Protein AF-A0A924W084-F1 (afdb_monomer_lite)

Sequence (71 aa):
MDTETAHQIDRLARHALGQLNDVLLVARASCPEDEFVGLKSSVGRIMGAIVTDVLQPLYARHPDIIPTELK

pLDDT: mean 95.02, std 6.29, range [60.5, 98.56]

Foldseek 3Di:
DDPVVLLVLVVVLVVVLVVLVVVLVVCVVPHDPVVSVVSCVVSVVVNVCSVPVPVVVSCVVVVVSPDPVRD

Radius of gyration: 14.62 Å; chains: 1; bounding box: 36×18×36 Å

Structure (mmCIF, N/CA/C/O backbone):
data_AF-A0A924W084-F1
#
_entry.id   AF-A0A924W084-F1
#
loop_
_atom_site.group_PDB
_atom_site.id
_atom_site.type_symbol
_atom_site.label_atom_id
_atom_site.label_alt_id
_atom_site.label_comp_id
_atom_site.label_asym_id
_atom_site.label_entity_id
_atom_site.label_seq_id
_atom_site.pdbx_PDB_ins_code
_atom_site.Cartn_x
_atom_site.Cartn_y
_atom_site.Cartn_z
_atom_site.occupancy
_atom_site.B_iso_or_equiv
_atom_site.auth_seq_id
_atom_site.auth_comp_id
_atom_site.auth_asym_id
_atom_site.auth_atom_id
_atom_site.pdbx_PDB_model_num
ATOM 1 N N . MET A 1 1 ? 11.958 3.217 -18.416 1.00 87.81 1 MET A N 1
ATOM 2 C CA . MET A 1 1 ? 12.150 3.930 -17.141 1.00 87.81 1 MET A CA 1
ATOM 3 C C . MET A 1 1 ? 13.560 3.631 -16.692 1.00 87.81 1 MET A C 1
ATOM 5 O O . MET A 1 1 ? 13.963 2.483 -16.824 1.00 87.81 1 MET A O 1
ATOM 9 N N . ASP A 1 2 ? 14.321 4.636 -16.283 1.00 94.62 2 ASP A N 1
ATOM 10 C CA . ASP A 1 2 ? 15.656 4.422 -15.720 1.00 94.62 2 ASP A CA 1
ATOM 11 C C . ASP A 1 2 ? 15.581 3.979 -14.249 1.00 94.62 2 ASP A C 1
ATOM 13 O O . ASP A 1 2 ? 14.528 4.041 -13.606 1.00 94.62 2 ASP A O 1
ATOM 17 N N . 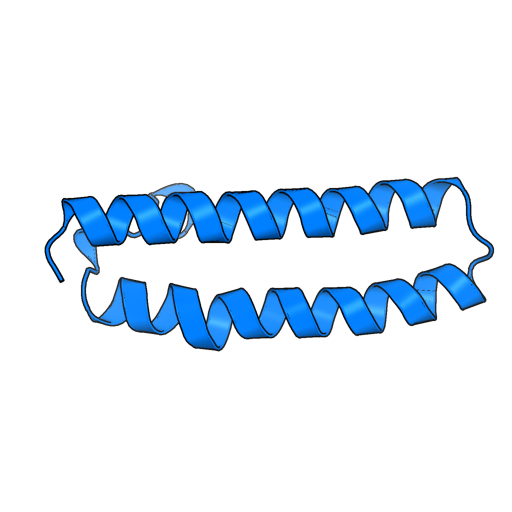THR A 1 3 ? 16.706 3.489 -13.730 1.00 92.62 3 THR A N 1
ATOM 18 C CA . THR A 1 3 ? 16.814 2.962 -12.364 1.00 92.62 3 THR A CA 1
ATOM 19 C C . THR A 1 3 ? 16.548 4.032 -11.301 1.00 92.62 3 THR A C 1
ATOM 21 O O . THR A 1 3 ? 15.934 3.735 -10.279 1.00 92.62 3 THR A O 1
ATOM 24 N N . GLU A 1 4 ? 16.941 5.287 -11.537 1.00 95.62 4 GLU A N 1
ATOM 25 C CA . GLU A 1 4 ? 16.693 6.391 -10.599 1.00 95.62 4 GLU A CA 1
ATOM 26 C C . GLU A 1 4 ? 15.192 6.666 -10.440 1.00 95.62 4 GLU A C 1
ATOM 28 O O . GLU A 1 4 ? 14.670 6.695 -9.321 1.00 95.62 4 GLU A O 1
ATOM 33 N N . THR A 1 5 ? 14.471 6.769 -11.558 1.00 97.06 5 THR A N 1
ATOM 34 C CA . THR A 1 5 ? 13.013 6.914 -11.563 1.00 97.06 5 THR A CA 1
ATOM 35 C C . THR A 1 5 ? 12.347 5.712 -10.892 1.00 97.06 5 THR A C 1
ATOM 37 O O . THR A 1 5 ? 11.411 5.881 -10.108 1.00 97.06 5 THR A O 1
ATOM 40 N N . ALA A 1 6 ? 12.845 4.495 -11.137 1.00 96.81 6 ALA A N 1
ATOM 41 C CA . ALA A 1 6 ? 12.325 3.285 -10.510 1.00 96.81 6 ALA A CA 1
ATOM 42 C C . ALA A 1 6 ? 12.466 3.319 -8.975 1.00 96.81 6 ALA A C 1
ATOM 44 O O . ALA A 1 6 ? 11.493 3.059 -8.266 1.00 96.81 6 ALA A O 1
ATOM 45 N N . HIS A 1 7 ? 13.628 3.725 -8.454 1.00 96.25 7 HIS A N 1
ATOM 46 C CA . HIS A 1 7 ? 13.837 3.925 -7.016 1.00 96.25 7 HIS A CA 1
ATOM 47 C C . HIS A 1 7 ? 12.919 4.997 -6.428 1.00 96.25 7 HIS A C 1
ATOM 49 O O . HIS A 1 7 ? 12.418 4.847 -5.311 1.00 96.25 7 HIS A O 1
ATOM 55 N N . GLN A 1 8 ? 12.682 6.087 -7.160 1.00 97.12 8 GLN A N 1
ATOM 56 C CA . GLN A 1 8 ? 11.778 7.131 -6.696 1.00 97.12 8 GLN A CA 1
ATOM 57 C C . GLN A 1 8 ? 10.336 6.623 -6.584 1.00 97.12 8 GLN A C 1
ATOM 59 O O . GLN A 1 8 ? 9.678 6.910 -5.581 1.00 97.12 8 GLN A O 1
ATOM 64 N N . ILE A 1 9 ? 9.853 5.851 -7.564 1.00 97.56 9 ILE A N 1
ATOM 65 C CA . ILE A 1 9 ? 8.519 5.238 -7.506 1.00 97.56 9 ILE A CA 1
ATOM 66 C C . ILE A 1 9 ? 8.428 4.246 -6.343 1.00 97.56 9 ILE A C 1
ATOM 68 O O . ILE A 1 9 ? 7.462 4.314 -5.586 1.00 97.56 9 ILE A O 1
ATOM 72 N N . ASP A 1 10 ? 9.428 3.377 -6.156 1.00 96.44 10 ASP A N 1
ATOM 73 C CA . ASP A 1 10 ? 9.469 2.429 -5.033 1.00 96.44 10 ASP A CA 1
ATOM 74 C C . ASP A 1 10 ? 9.342 3.149 -3.682 1.00 96.44 10 ASP A C 1
ATOM 76 O O . ASP A 1 10 ? 8.463 2.833 -2.875 1.00 96.44 10 ASP A O 1
ATOM 80 N N . ARG A 1 11 ? 10.159 4.188 -3.468 1.00 96.44 11 ARG A N 1
ATOM 81 C CA . ARG A 1 11 ? 10.140 4.989 -2.239 1.00 96.44 11 ARG A CA 1
ATOM 82 C C . ARG A 1 11 ? 8.777 5.635 -1.996 1.00 96.44 11 ARG A C 1
ATOM 84 O O . ARG A 1 11 ? 8.285 5.608 -0.870 1.00 96.44 11 ARG A O 1
ATOM 91 N N . LEU A 1 12 ? 8.167 6.216 -3.030 1.00 98.19 12 LEU A N 1
ATOM 92 C CA . LEU A 1 12 ? 6.856 6.863 -2.923 1.00 98.19 12 LEU A CA 1
ATOM 93 C C . LEU A 1 12 ? 5.741 5.851 -2.632 1.00 98.19 12 LEU A C 1
ATOM 95 O O . LEU A 1 12 ? 4.913 6.093 -1.756 1.00 98.19 12 LEU A O 1
ATOM 99 N N . ALA A 1 13 ? 5.744 4.704 -3.311 1.00 97.69 13 ALA A N 1
ATOM 100 C CA . ALA A 1 13 ? 4.771 3.640 -3.080 1.00 97.69 13 ALA A CA 1
ATOM 101 C C . ALA A 1 13 ? 4.873 3.082 -1.651 1.00 97.69 13 ALA A C 1
ATOM 103 O O . ALA A 1 13 ? 3.860 2.926 -0.972 1.00 97.69 13 ALA A O 1
ATOM 104 N N . ARG A 1 14 ? 6.092 2.857 -1.147 1.00 96.06 14 ARG A N 1
ATOM 105 C CA . ARG A 1 14 ? 6.323 2.426 0.242 1.00 96.06 14 ARG A CA 1
ATOM 106 C C . ARG A 1 14 ? 5.909 3.476 1.262 1.00 96.06 14 ARG A C 1
ATOM 108 O O . ARG A 1 14 ? 5.313 3.126 2.276 1.00 96.06 14 ARG A O 1
ATOM 115 N N . HIS A 1 15 ? 6.187 4.749 0.991 1.00 97.94 15 HIS A N 1
ATOM 116 C CA . HIS A 1 15 ? 5.728 5.836 1.849 1.00 97.94 15 HIS A CA 1
ATOM 117 C C . HIS A 1 15 ? 4.197 5.857 1.945 1.00 97.94 15 HIS A C 1
ATOM 119 O O . HIS A 1 15 ? 3.659 5.906 3.048 1.00 97.94 15 HIS A O 1
ATOM 125 N N . ALA A 1 16 ? 3.498 5.714 0.814 1.00 98.38 16 ALA A N 1
ATOM 126 C CA . ALA A 1 16 ? 2.040 5.624 0.790 1.00 98.38 16 ALA A CA 1
ATOM 127 C C . ALA A 1 16 ? 1.515 4.407 1.574 1.00 98.38 16 ALA A C 1
ATOM 129 O O . ALA A 1 16 ? 0.565 4.540 2.343 1.00 98.38 16 ALA A O 1
ATOM 130 N N . LEU A 1 17 ? 2.153 3.235 1.445 1.00 98.25 17 LEU A N 1
ATOM 131 C CA . LEU A 1 17 ? 1.819 2.053 2.254 1.00 98.25 17 LEU A CA 1
ATOM 132 C C . LEU A 1 17 ? 1.983 2.318 3.759 1.00 98.25 17 LEU A C 1
ATOM 134 O O . LEU A 1 17 ? 1.132 1.902 4.543 1.00 98.25 17 LEU A O 1
ATOM 138 N N . GLY A 1 18 ? 3.039 3.035 4.157 1.00 98.06 18 GLY A N 1
ATOM 139 C CA . GLY A 1 18 ? 3.251 3.464 5.541 1.00 98.06 18 GLY A CA 1
ATOM 140 C C . GLY A 1 18 ? 2.1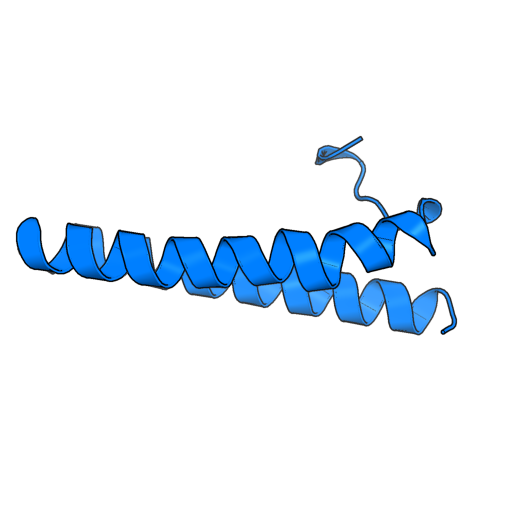26 4.369 6.048 1.00 98.06 18 GLY A C 1
ATOM 141 O O . GLY A 1 18 ? 1.526 4.078 7.077 1.00 98.06 18 GLY A O 1
ATOM 142 N N . GLN A 1 19 ? 1.758 5.399 5.281 1.00 98.56 19 GLN A N 1
ATOM 143 C CA . GLN A 1 19 ? 0.665 6.307 5.652 1.00 98.56 19 GLN A CA 1
ATOM 144 C C . GLN A 1 19 ? -0.689 5.588 5.754 1.00 98.56 19 GLN A C 1
ATOM 146 O O . GLN A 1 19 ? -1.474 5.863 6.659 1.00 98.56 19 GLN A O 1
ATOM 151 N N . LEU A 1 20 ? -0.966 4.638 4.856 1.00 98.50 20 LEU A N 1
ATOM 152 C CA . LEU A 1 20 ? -2.176 3.812 4.919 1.00 98.50 20 LEU A CA 1
ATOM 153 C C . LEU A 1 20 ? -2.194 2.915 6.163 1.00 98.50 20 LEU A C 1
ATOM 155 O O . LEU A 1 20 ? -3.244 2.739 6.780 1.00 98.50 20 LEU A O 1
ATOM 159 N N . ASN A 1 21 ? -1.042 2.380 6.567 1.00 98.19 21 ASN A N 1
ATOM 160 C CA . ASN A 1 21 ? -0.927 1.654 7.825 1.00 98.19 21 ASN A CA 1
ATOM 161 C C . ASN A 1 21 ? -1.190 2.567 9.035 1.00 98.19 21 ASN A C 1
ATOM 163 O O . ASN A 1 21 ? -1.926 2.176 9.940 1.00 98.19 21 ASN A O 1
ATOM 167 N N . ASP A 1 22 ? -0.667 3.793 9.032 1.00 98.31 22 ASP A N 1
ATOM 168 C CA . ASP A 1 22 ? -0.897 4.758 10.113 1.00 98.31 22 ASP A CA 1
ATOM 169 C C . ASP A 1 22 ? -2.383 5.117 10.259 1.00 98.31 22 ASP A C 1
ATOM 171 O O . ASP A 1 22 ? -2.890 5.191 11.380 1.00 98.31 22 ASP A O 1
ATOM 175 N N . VAL A 1 23 ? -3.121 5.233 9.147 1.00 97.44 23 VAL A N 1
ATOM 176 C CA . VAL A 1 23 ? -4.588 5.395 9.166 1.00 97.44 23 VAL A CA 1
ATOM 177 C C . VAL A 1 23 ? -5.262 4.258 9.941 1.00 97.44 23 VAL A C 1
ATOM 179 O O . VAL A 1 23 ? -6.155 4.507 10.753 1.00 97.44 23 VAL A O 1
ATOM 182 N N . LEU A 1 24 ? -4.824 3.010 9.743 1.00 98.00 24 LEU A N 1
ATOM 183 C CA . LEU A 1 24 ? -5.372 1.863 10.472 1.00 98.00 24 LEU A CA 1
ATOM 184 C C . LEU A 1 24 ? -5.003 1.872 11.953 1.00 98.00 24 LEU A C 1
ATOM 186 O O . LEU A 1 24 ? -5.829 1.481 12.775 1.00 98.00 24 LEU A O 1
ATOM 190 N N . LEU A 1 25 ? -3.799 2.324 12.307 1.00 97.81 25 LEU A N 1
ATOM 191 C CA . LEU A 1 25 ? -3.395 2.462 13.707 1.00 97.81 25 LEU A CA 1
ATOM 192 C C . LEU A 1 25 ? -4.246 3.509 14.435 1.00 97.81 25 LEU A C 1
ATOM 194 O O . LEU A 1 25 ? -4.712 3.245 15.544 1.00 97.81 25 LEU A O 1
ATOM 198 N N . VAL A 1 26 ? -4.505 4.654 13.796 1.00 97.75 26 VAL A N 1
ATOM 199 C CA . VAL A 1 26 ? -5.374 5.707 14.345 1.00 97.75 26 VAL A CA 1
ATOM 200 C C . VAL A 1 26 ? -6.803 5.198 14.525 1.00 97.75 26 VAL A C 1
ATOM 202 O O . VAL A 1 26 ? -7.376 5.350 15.606 1.00 97.75 26 VAL A O 1
ATOM 205 N N . ALA A 1 27 ? -7.364 4.556 13.497 1.00 97.00 27 ALA A N 1
ATOM 206 C CA . ALA A 1 27 ? -8.728 4.038 13.543 1.00 97.00 27 ALA A CA 1
ATOM 207 C C . ALA A 1 27 ? -8.893 2.945 14.604 1.00 97.00 27 ALA A C 1
ATOM 209 O O . ALA A 1 27 ? -9.847 2.975 15.372 1.00 97.00 27 ALA A O 1
ATOM 210 N N . ARG A 1 28 ? -7.926 2.029 14.726 1.00 96.50 28 ARG A N 1
ATOM 211 C CA . ARG A 1 28 ? -7.942 0.993 15.768 1.00 96.50 28 ARG A CA 1
ATOM 212 C C . ARG A 1 28 ? -7.961 1.577 17.182 1.00 96.50 28 ARG A C 1
ATOM 214 O O . ARG A 1 28 ? -8.514 0.961 18.084 1.00 96.50 28 ARG A O 1
ATOM 221 N N . ALA A 1 29 ? -7.313 2.723 17.386 1.00 96.31 29 ALA A N 1
ATOM 222 C CA . ALA A 1 29 ? -7.238 3.371 18.691 1.00 96.31 29 ALA A CA 1
ATOM 223 C C . ALA A 1 29 ? -8.481 4.212 19.032 1.00 96.31 29 ALA A C 1
ATOM 225 O O . ALA A 1 29 ? -8.715 4.473 20.210 1.00 96.31 29 ALA A O 1
ATOM 226 N N . SER A 1 30 ? -9.246 4.654 18.027 1.00 93.94 30 SER A N 1
ATOM 227 C CA . SER A 1 30 ? -10.247 5.723 18.195 1.00 93.94 30 SER A CA 1
ATOM 228 C C . SER A 1 30 ? -11.667 5.349 17.762 1.00 93.94 30 SER A C 1
ATOM 230 O O . SER A 1 30 ? -12.609 6.025 18.170 1.00 93.94 30 SER A O 1
ATOM 232 N N . CYS A 1 31 ? -11.837 4.307 16.946 1.00 94.38 31 CYS A N 1
ATOM 233 C CA . CYS A 1 31 ? -13.127 3.921 16.378 1.00 94.38 31 CYS A CA 1
ATOM 234 C C . CYS A 1 31 ? -13.708 2.670 17.062 1.00 94.38 31 CYS A C 1
ATOM 236 O O . CYS A 1 31 ? -12.955 1.823 17.555 1.00 94.38 31 CYS A O 1
ATOM 238 N N . PRO A 1 32 ? -15.042 2.506 17.047 1.00 97.19 32 PRO A N 1
ATOM 239 C CA . PRO A 1 32 ? -15.693 1.227 17.313 1.00 97.19 32 PRO A CA 1
ATOM 240 C C . PRO A 1 32 ? -15.186 0.105 16.390 1.00 97.19 32 PRO A C 1
ATOM 242 O O . PRO A 1 32 ? -14.738 0.347 15.267 1.00 97.19 32 PRO A O 1
ATOM 245 N N . GLU A 1 33 ? -15.270 -1.142 16.860 1.00 94.94 33 GLU A N 1
ATOM 246 C CA . GLU A 1 33 ? -14.717 -2.308 16.152 1.00 94.94 33 GLU A CA 1
ATOM 247 C C . GLU A 1 33 ? -15.339 -2.513 14.759 1.00 94.94 33 GLU A C 1
ATOM 249 O O . GLU A 1 33 ? -14.633 -2.838 13.808 1.00 94.94 33 GLU A O 1
ATOM 254 N N . ASP A 1 34 ? -16.645 -2.302 14.608 1.00 94.56 34 ASP A N 1
ATOM 255 C CA . ASP A 1 34 ? -17.357 -2.455 13.335 1.00 94.56 34 ASP A CA 1
ATOM 256 C C . ASP A 1 34 ? -16.908 -1.424 12.287 1.00 94.56 34 ASP A C 1
ATOM 258 O O . ASP A 1 34 ? -16.652 -1.778 11.130 1.00 94.56 34 ASP A O 1
ATOM 262 N N . GLU A 1 35 ? -16.722 -0.170 12.701 1.00 94.94 35 GLU A N 1
ATOM 263 C CA . GLU A 1 35 ? -16.154 0.884 11.860 1.00 94.94 35 GLU A CA 1
ATOM 264 C C . GLU A 1 35 ? -14.701 0.564 11.471 1.00 94.94 35 GLU A C 1
ATOM 266 O O . GLU A 1 35 ? -14.328 0.644 10.293 1.00 94.94 35 GLU A O 1
ATOM 271 N N . PHE A 1 36 ? -13.887 0.115 12.435 1.00 97.44 36 PHE A N 1
ATOM 272 C CA . PHE A 1 36 ? -12.503 -0.278 12.182 1.00 97.44 36 PHE A CA 1
ATOM 273 C C . PHE A 1 36 ? -12.403 -1.437 11.181 1.00 97.44 36 PHE A C 1
ATOM 275 O O . PHE A 1 36 ? -11.592 -1.380 10.253 1.00 97.44 36 PHE A O 1
ATOM 282 N N . VAL A 1 37 ? -13.236 -2.473 11.312 1.00 97.31 37 VAL A N 1
ATOM 283 C CA . VAL A 1 37 ? -13.253 -3.625 10.394 1.00 97.31 37 VAL A CA 1
ATOM 284 C C . VAL A 1 37 ? -13.600 -3.195 8.964 1.00 97.31 37 VAL A C 1
ATOM 286 O O . VAL A 1 37 ? -12.953 -3.647 8.005 1.00 97.31 37 VAL A O 1
ATOM 289 N N . GLY A 1 38 ? -14.573 -2.293 8.80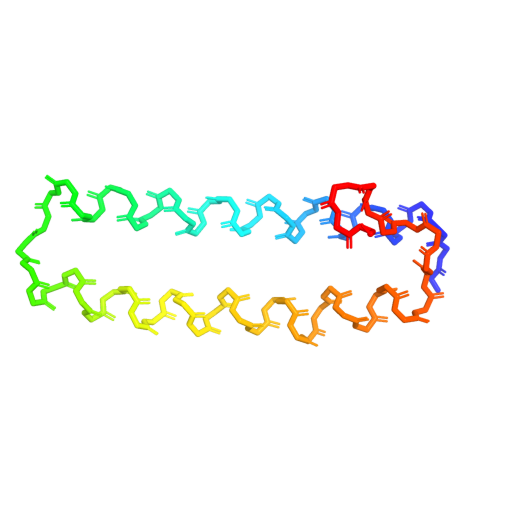2 1.00 96.81 38 GLY A N 1
ATOM 290 C CA . GLY A 1 38 ? -14.934 -1.727 7.501 1.00 96.81 38 GLY A CA 1
ATOM 291 C C . GLY A 1 38 ? -13.787 -0.934 6.865 1.00 96.81 38 GLY A C 1
ATOM 292 O O . GLY A 1 38 ? -13.448 -1.141 5.689 1.00 96.8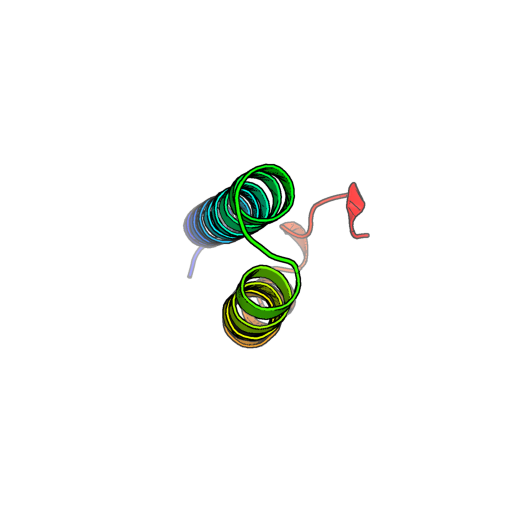1 38 GLY A O 1
ATOM 293 N N . LEU A 1 39 ? -13.129 -0.078 7.652 1.00 97.00 39 LEU A N 1
ATOM 294 C CA . LEU A 1 39 ? -11.994 0.718 7.188 1.00 97.00 39 LEU A CA 1
ATOM 295 C C . LEU A 1 39 ? -10.786 -0.161 6.843 1.00 97.00 39 LEU A C 1
ATOM 297 O O . LEU A 1 39 ? -10.230 -0.036 5.751 1.00 97.00 39 LEU A O 1
ATOM 301 N N . LYS A 1 40 ? -10.434 -1.111 7.717 1.00 97.88 40 LYS A N 1
ATOM 302 C CA . LYS A 1 40 ? -9.365 -2.098 7.504 1.00 97.88 40 LYS A CA 1
ATOM 303 C C . LYS A 1 40 ? -9.538 -2.846 6.189 1.00 97.88 40 LYS A C 1
ATOM 305 O O . LYS A 1 40 ? -8.579 -2.995 5.435 1.00 97.88 40 LYS A O 1
ATOM 310 N N . SER A 1 41 ? -10.760 -3.273 5.883 1.00 97.94 41 SER A N 1
ATOM 311 C CA . SER A 1 41 ? -11.064 -3.992 4.642 1.00 97.94 41 SER A CA 1
ATOM 312 C C . SER A 1 41 ? -10.894 -3.118 3.395 1.00 97.94 41 SER A C 1
ATOM 314 O O . SER A 1 41 ? -10.517 -3.609 2.332 1.00 97.94 41 SER A O 1
ATOM 316 N N . SER A 1 42 ? -11.184 -1.822 3.492 1.00 97.94 42 SER A N 1
ATOM 317 C CA . SER A 1 42 ? -11.041 -0.875 2.377 1.00 97.94 42 SER A CA 1
ATOM 318 C C . SER A 1 42 ? -9.585 -0.476 2.154 1.00 97.94 42 SER A C 1
ATOM 320 O O . SER A 1 42 ? -9.080 -0.595 1.040 1.00 97.94 42 SER A O 1
ATOM 322 N N . VAL A 1 43 ? -8.881 -0.099 3.222 1.00 98.19 43 VAL A N 1
ATOM 323 C CA . VAL A 1 43 ? -7.455 0.248 3.174 1.00 98.19 43 VAL A CA 1
ATOM 324 C C . VAL A 1 43 ? -6.612 -0.949 2.739 1.00 98.19 43 VAL A C 1
ATOM 326 O O . VAL A 1 43 ? -5.748 -0.799 1.880 1.00 98.19 43 VAL A O 1
ATOM 329 N N . GLY A 1 44 ? -6.905 -2.154 3.240 1.00 98.19 44 GLY A N 1
ATOM 330 C CA . GLY A 1 44 ? -6.195 -3.371 2.844 1.00 98.19 44 GLY A CA 1
ATOM 331 C C . GLY A 1 44 ? -6.284 -3.661 1.342 1.00 98.19 44 GLY A C 1
ATOM 332 O O . GLY A 1 44 ? -5.290 -4.059 0.740 1.00 98.19 44 GLY A O 1
ATOM 333 N N . ARG A 1 45 ? -7.434 -3.390 0.706 1.00 98.50 45 ARG A N 1
ATOM 334 C CA . ARG A 1 45 ? -7.591 -3.509 -0.757 1.00 98.50 45 ARG A CA 1
ATOM 335 C C . ARG A 1 45 ? -6.717 -2.507 -1.513 1.00 98.50 45 ARG A C 1
ATOM 337 O O . ARG A 1 45 ? -6.083 -2.885 -2.492 1.00 98.50 45 ARG A O 1
ATOM 344 N N . ILE A 1 46 ? -6.646 -1.262 -1.043 1.00 98.50 46 ILE A N 1
ATOM 345 C CA . ILE A 1 46 ? -5.805 -0.216 -1.648 1.00 98.50 46 ILE A CA 1
ATOM 346 C C . ILE A 1 46 ? -4.323 -0.579 -1.514 1.00 98.50 46 ILE A C 1
ATOM 348 O O . ILE A 1 46 ? -3.586 -0.541 -2.496 1.00 98.50 46 ILE A O 1
ATOM 352 N N . MET A 1 47 ? -3.891 -0.976 -0.314 1.00 98.56 47 MET A N 1
ATOM 353 C CA . MET A 1 47 ? -2.517 -1.420 -0.073 1.00 98.56 47 MET A CA 1
ATOM 354 C C . MET A 1 47 ? -2.158 -2.624 -0.951 1.00 98.56 47 MET A C 1
ATOM 356 O O . MET A 1 47 ? -1.083 -2.646 -1.545 1.00 98.56 47 MET A O 1
ATOM 360 N N . GLY A 1 48 ? -3.075 -3.589 -1.080 1.00 98.19 48 GLY A N 1
ATOM 361 C CA . GLY A 1 48 ? -2.926 -4.732 -1.976 1.00 98.19 48 GLY A CA 1
ATOM 362 C C . GLY A 1 48 ? -2.680 -4.305 -3.423 1.00 98.19 48 GLY A C 1
ATOM 363 O O . GLY A 1 48 ? -1.692 -4.736 -4.006 1.00 98.19 48 GLY A O 1
ATOM 364 N N . ALA A 1 49 ? -3.501 -3.395 -3.956 1.00 98.44 49 ALA A N 1
ATOM 365 C CA . ALA A 1 49 ? -3.351 -2.879 -5.318 1.00 98.44 49 ALA A CA 1
ATOM 366 C C . ALA A 1 49 ? -2.017 -2.142 -5.535 1.00 98.44 49 ALA A C 1
ATOM 368 O O . ALA A 1 49 ? -1.373 -2.317 -6.564 1.00 98.44 49 ALA A O 1
ATOM 369 N N . ILE A 1 50 ? -1.534 -1.365 -4.557 1.00 98.31 50 ILE A N 1
ATOM 370 C CA . ILE A 1 50 ? -0.200 -0.741 -4.649 1.00 98.31 50 ILE A CA 1
ATOM 371 C C . ILE A 1 50 ? 0.887 -1.819 -4.778 1.00 98.31 50 ILE A C 1
ATOM 373 O O . ILE A 1 50 ? 1.804 -1.692 -5.591 1.00 98.31 50 ILE A O 1
ATOM 377 N N . VAL A 1 51 ? 0.794 -2.899 -4.003 1.00 97.44 51 VAL A N 1
ATOM 378 C CA . VAL A 1 51 ? 1.779 -3.983 -4.070 1.00 97.44 51 VAL A CA 1
ATOM 379 C C . VAL A 1 51 ? 1.701 -4.721 -5.408 1.00 97.44 51 VAL A C 1
ATOM 381 O O . VAL A 1 51 ? 2.732 -4.892 -6.059 1.00 97.44 51 VAL A O 1
ATOM 384 N N . THR A 1 52 ? 0.512 -5.152 -5.827 1.00 98.00 52 THR A N 1
ATOM 385 C CA . THR A 1 52 ? 0.342 -6.009 -7.012 1.00 98.00 52 THR A CA 1
ATOM 386 C C . THR A 1 52 ? 0.474 -5.252 -8.323 1.00 98.00 52 THR A C 1
ATOM 388 O O . THR A 1 52 ? 1.046 -5.781 -9.270 1.00 98.00 52 THR A O 1
ATOM 391 N N . ASP A 1 53 ? -0.004 -4.011 -8.381 1.00 98.12 53 ASP A N 1
ATOM 392 C CA . ASP A 1 53 ? -0.159 -3.290 -9.648 1.00 98.12 53 ASP A CA 1
ATOM 393 C C . ASP A 1 53 ? 0.952 -2.252 -9.854 1.00 98.12 53 ASP A C 1
ATOM 395 O O . ASP A 1 53 ? 1.219 -1.843 -10.986 1.00 98.12 53 ASP A O 1
ATOM 399 N N . VAL A 1 54 ? 1.640 -1.845 -8.777 1.00 96.94 54 VAL A N 1
ATOM 400 C CA . VAL A 1 54 ? 2.752 -0.883 -8.839 1.00 96.94 54 VAL A CA 1
ATOM 401 C C . VAL A 1 54 ? 4.083 -1.552 -8.511 1.00 96.94 54 VAL A C 1
ATOM 403 O O . VAL A 1 54 ? 4.969 -1.583 -9.366 1.00 96.94 54 VAL A O 1
ATOM 406 N N . LEU A 1 55 ? 4.240 -2.103 -7.303 1.00 96.69 55 LEU A N 1
ATOM 407 C CA . LEU A 1 55 ? 5.544 -2.581 -6.823 1.00 96.69 55 LEU A CA 1
ATOM 408 C C . LEU A 1 55 ? 6.003 -3.873 -7.508 1.00 96.69 55 LEU A C 1
ATOM 410 O O . LEU A 1 55 ? 7.144 -3.948 -7.954 1.00 96.69 55 LEU A O 1
ATOM 414 N N . GLN A 1 56 ? 5.138 -4.877 -7.653 1.00 95.62 56 GLN A N 1
ATOM 415 C CA . GLN A 1 56 ? 5.515 -6.134 -8.310 1.00 95.62 56 GLN A CA 1
ATOM 416 C C . GLN A 1 56 ? 5.967 -5.933 -9.773 1.00 95.62 56 GLN A C 1
ATOM 418 O O . GLN A 1 56 ? 7.054 -6.405 -10.119 1.00 95.62 56 GLN A O 1
ATOM 423 N N . PRO A 1 57 ? 5.243 -5.191 -10.639 1.00 96.88 57 PRO A N 1
ATOM 424 C CA . PRO A 1 57 ? 5.697 -4.915 -12.003 1.00 96.88 57 PRO A CA 1
ATOM 425 C C . PRO A 1 57 ? 6.946 -4.035 -12.054 1.00 96.88 57 PRO A C 1
ATOM 427 O O . PRO A 1 57 ? 7.724 -4.097 -13.010 1.00 96.88 57 PRO A O 1
ATOM 430 N N . LEU A 1 58 ? 7.131 -3.170 -11.055 1.00 96.81 58 LEU A N 1
ATOM 431 C CA . LEU A 1 58 ? 8.338 -2.370 -10.911 1.00 96.81 58 LEU A CA 1
ATOM 432 C C . LEU A 1 58 ? 9.552 -3.271 -10.643 1.00 96.81 58 LEU A C 1
ATOM 434 O O . LEU A 1 58 ? 10.526 -3.195 -11.388 1.00 96.81 58 LEU A O 1
ATOM 438 N N . TYR A 1 59 ? 9.457 -4.181 -9.672 1.00 96.25 59 TYR A N 1
ATOM 439 C CA . TYR A 1 59 ? 10.520 -5.131 -9.329 1.00 96.25 59 TYR A CA 1
ATOM 440 C C . TYR A 1 59 ? 10.800 -6.151 -10.427 1.00 96.25 59 TYR A C 1
ATOM 442 O O . TYR A 1 59 ? 11.954 -6.492 -10.659 1.00 96.25 59 TYR A O 1
ATOM 450 N N . ALA A 1 60 ? 9.776 -6.598 -11.155 1.00 95.31 60 ALA A N 1
ATOM 451 C CA . ALA A 1 60 ? 9.970 -7.486 -12.298 1.00 95.31 60 ALA A CA 1
ATOM 452 C C . ALA A 1 60 ? 10.822 -6.836 -13.407 1.00 95.31 60 ALA A C 1
ATOM 454 O O . ALA A 1 60 ? 11.562 -7.528 -14.102 1.00 95.31 60 ALA A O 1
ATOM 455 N N . ARG A 1 61 ? 10.729 -5.507 -13.572 1.00 96.06 61 ARG A N 1
ATOM 456 C CA . ARG A 1 61 ? 11.514 -4.739 -14.556 1.00 96.06 61 ARG A CA 1
ATOM 457 C C . ARG A 1 61 ? 12.866 -4.263 -14.022 1.00 96.06 61 ARG A C 1
ATOM 459 O O . ARG A 1 61 ? 13.791 -4.108 -14.811 1.00 96.06 61 ARG A O 1
ATOM 466 N N . HIS A 1 62 ? 12.963 -4.030 -12.716 1.00 95.19 62 HIS A N 1
ATOM 467 C CA . HIS A 1 62 ? 14.141 -3.500 -12.028 1.00 95.19 62 HIS A CA 1
ATOM 468 C C . HIS A 1 62 ? 14.432 -4.334 -10.764 1.00 95.19 62 HIS A C 1
ATOM 470 O O . HIS A 1 62 ? 14.166 -3.888 -9.650 1.00 95.19 62 HIS A O 1
ATOM 476 N N . PRO A 1 63 ? 14.908 -5.584 -10.898 1.00 93.06 63 PRO A N 1
ATOM 477 C CA . PRO A 1 63 ? 15.062 -6.498 -9.759 1.00 93.06 63 PRO A CA 1
ATOM 478 C C . PRO A 1 63 ? 16.161 -6.070 -8.773 1.00 93.06 63 PRO A C 1
ATOM 480 O O . PRO A 1 63 ? 16.156 -6.459 -7.605 1.00 93.06 63 PRO A O 1
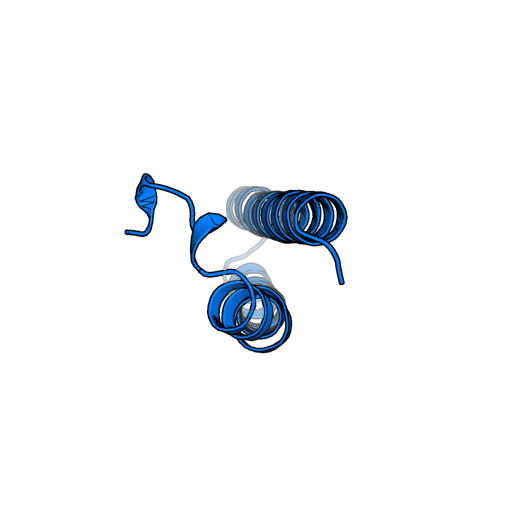ATOM 483 N N . ASP A 1 64 ? 17.103 -5.250 -9.228 1.00 91.56 64 ASP A N 1
ATOM 484 C CA . ASP A 1 64 ? 18.177 -4.657 -8.438 1.00 91.56 64 ASP A CA 1
ATOM 485 C C . ASP A 1 64 ? 17.658 -3.739 -7.323 1.00 91.56 64 ASP A C 1
ATOM 487 O O . ASP A 1 64 ? 18.261 -3.695 -6.248 1.00 91.56 64 ASP A O 1
ATOM 491 N N . ILE A 1 65 ? 16.506 -3.090 -7.531 1.00 91.94 65 ILE A N 1
ATOM 492 C CA . ILE A 1 65 ? 15.945 -2.130 -6.572 1.00 91.94 65 ILE A CA 1
ATOM 493 C C . ILE A 1 65 ? 15.157 -2.786 -5.435 1.00 91.94 65 ILE A C 1
ATOM 495 O O . ILE A 1 65 ? 14.746 -2.082 -4.514 1.00 91.94 65 ILE A O 1
ATOM 499 N N . ILE A 1 66 ? 14.927 -4.106 -5.484 1.00 89.31 66 ILE A N 1
ATOM 500 C CA . ILE A 1 66 ? 14.226 -4.832 -4.419 1.00 89.31 66 ILE A CA 1
ATOM 501 C C . ILE A 1 66 ? 15.018 -4.656 -3.112 1.00 89.31 66 ILE A C 1
ATOM 503 O O . ILE A 1 66 ? 16.190 -5.062 -3.053 1.00 89.31 66 ILE A O 1
ATOM 507 N N . PRO A 1 67 ? 14.410 -4.081 -2.060 1.00 82.75 67 PRO A N 1
ATOM 508 C CA . PRO A 1 67 ? 15.083 -3.887 -0.784 1.00 82.75 67 PRO A CA 1
ATOM 509 C C . PRO A 1 67 ? 15.472 -5.207 -0.146 1.00 82.75 67 PRO A C 1
ATOM 511 O O . PRO A 1 67 ? 14.756 -6.202 -0.252 1.00 82.75 67 PRO A O 1
ATOM 514 N N . THR A 1 68 ? 16.629 -5.206 0.506 1.00 82.06 68 THR A N 1
ATOM 515 C CA . THR A 1 68 ? 17.251 -6.408 1.064 1.00 82.06 68 THR A CA 1
ATOM 516 C C . THR A 1 68 ? 16.369 -7.092 2.104 1.00 82.06 68 THR A C 1
ATOM 518 O O . THR A 1 68 ? 16.431 -8.304 2.238 1.00 82.06 68 THR A O 1
ATOM 521 N N . GLU A 1 69 ? 15.505 -6.350 2.798 1.00 78.62 69 GLU A N 1
ATOM 522 C CA . GLU A 1 69 ? 14.576 -6.895 3.793 1.00 78.62 69 GLU A CA 1
ATOM 523 C C . GLU A 1 69 ? 13.452 -7.742 3.171 1.00 78.62 69 GLU A C 1
ATOM 525 O O . GLU A 1 69 ? 12.767 -8.465 3.889 1.00 78.62 69 GLU A O 1
ATOM 530 N N . LEU A 1 70 ? 13.236 -7.629 1.854 1.00 71.19 70 LEU A N 1
ATOM 531 C CA . LEU A 1 70 ? 12.252 -8.407 1.095 1.00 71.19 70 LEU A CA 1
ATOM 532 C C . LEU A 1 70 ? 12.892 -9.452 0.166 1.00 71.19 70 LEU A C 1
ATOM 534 O O . LEU A 1 70 ? 12.160 -10.109 -0.577 1.00 71.19 70 LEU A O 1
ATOM 538 N N . LYS A 1 71 ? 14.227 -9.544 0.150 1.00 60.50 71 LYS A N 1
ATOM 539 C CA . LYS A 1 71 ? 14.972 -10.539 -0.632 1.00 60.50 71 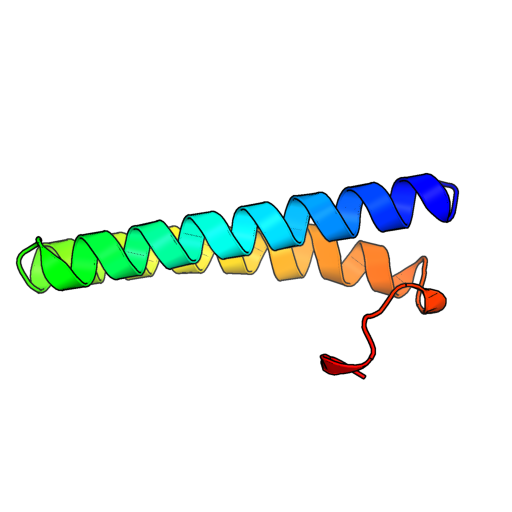LYS A CA 1
ATOM 540 C C . LYS A 1 71 ? 15.022 -11.888 0.075 1.00 60.50 71 LYS A C 1
ATOM 542 O O . LYS A 1 71 ? 15.061 -11.907 1.324 1.00 60.50 71 LYS A O 1
#

Secondary structure (DSSP, 8-state):
--HHHHHHHHHHHHHHHHHHHHHHHHHHHHS-HHHHHHHHHHHHHHHHHIIIIIIHHHHHH-GGGS-GGG-